Protein AF-A0A3S1PK77-F1 (afdb_monomer)

Nearest PDB structures (foldseek):
  8fai-assembly1_A  TM=8.477E-01  e=3.411E-03  Agrobacterium tumefaciens
  8cue-assembly1_1A  TM=9.105E-01  e=1.332E-02  Agrobacterium fabrum str. C58

Sequence (85 aa):
DMALAQGSGGGSGAFAPLQTAVQMIVDFITGPFGRLLAIIAVIGLGFLAFAGRLSWFTAGAVIVGIGLVFGAPTIVDEMIAAVGQ

Radius of gyration: 20.59 Å; Cα contacts (8 Å, |Δi|>4): 18; chains: 1; bounding box: 50×18×59 Å

Mean predicted aligned error: 11.18 Å

Structure (mmCIF, N/CA/C/O backbone):
data_AF-A0A3S1PK77-F1
#
_entry.id   AF-A0A3S1PK77-F1
#
loop_
_atom_site.group_PDB
_atom_site.id
_atom_site.type_symbol
_atom_site.label_atom_id
_atom_site.label_alt_id
_atom_site.label_comp_id
_atom_site.label_asym_id
_atom_site.label_entity_id
_atom_site.label_seq_id
_atom_site.pdbx_PDB_ins_code
_atom_site.Cartn_x
_atom_site.Cartn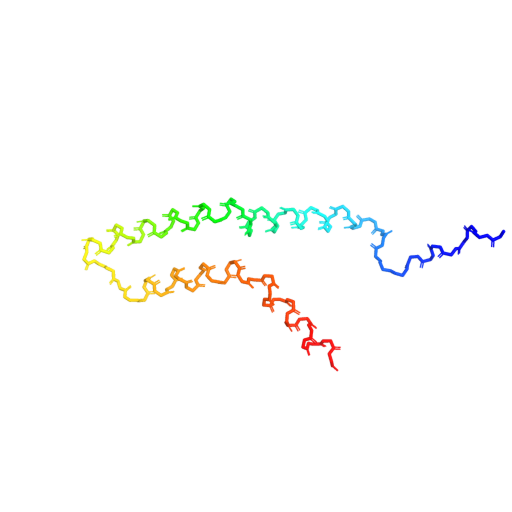_y
_atom_site.Cartn_z
_atom_site.occupancy
_atom_site.B_iso_or_equiv
_atom_site.auth_seq_id
_atom_site.auth_comp_id
_atom_site.auth_asym_id
_atom_site.auth_atom_id
_atom_site.pdbx_PDB_model_num
ATOM 1 N N . ASP A 1 1 ? -30.615 11.590 38.605 1.00 44.28 1 ASP A N 1
ATOM 2 C CA . ASP A 1 1 ? -30.854 10.291 37.960 1.00 44.28 1 ASP A CA 1
ATOM 3 C C . ASP A 1 1 ? -30.496 10.353 36.468 1.00 44.28 1 ASP A C 1
ATOM 5 O O . ASP A 1 1 ? -31.350 10.336 35.597 1.00 44.28 1 ASP A O 1
ATOM 9 N N . MET A 1 2 ? -29.201 10.534 36.180 1.00 53.38 2 MET A N 1
ATOM 10 C CA . MET A 1 2 ? -28.590 10.519 34.834 1.00 53.38 2 MET A CA 1
ATOM 11 C C . MET A 1 2 ? -27.227 9.805 34.914 1.00 53.38 2 MET A C 1
ATOM 13 O O . MET A 1 2 ? -26.235 10.243 34.347 1.00 53.38 2 MET A O 1
ATOM 17 N N . ALA A 1 3 ? -27.158 8.734 35.709 1.00 50.00 3 ALA A N 1
ATOM 18 C CA . ALA A 1 3 ? -25.913 8.024 36.006 1.00 50.00 3 ALA A CA 1
ATOM 19 C C . ALA A 1 3 ? -25.853 6.607 35.409 1.00 50.00 3 ALA A C 1
ATOM 21 O O . ALA A 1 3 ? -24.904 5.885 35.687 1.00 50.00 3 ALA A O 1
ATOM 22 N N . LEU A 1 4 ? -26.827 6.195 34.583 1.00 58.38 4 LEU A N 1
ATOM 23 C CA . LEU A 1 4 ? -26.891 4.812 34.088 1.00 58.38 4 LEU A CA 1
ATOM 24 C C . LEU A 1 4 ? -27.288 4.647 32.608 1.00 58.38 4 LEU A C 1
ATOM 26 O O . LEU A 1 4 ? -27.850 3.623 32.238 1.00 58.38 4 LEU A O 1
ATOM 30 N N . ALA A 1 5 ? -26.988 5.620 31.741 1.00 50.28 5 ALA A N 1
ATOM 31 C CA . ALA A 1 5 ? -27.311 5.530 30.307 1.00 50.28 5 ALA A CA 1
ATOM 32 C C . ALA A 1 5 ? -26.085 5.546 29.371 1.00 50.28 5 ALA A C 1
ATOM 34 O O . ALA A 1 5 ? -26.211 5.849 28.190 1.00 50.28 5 ALA A O 1
ATOM 35 N N . GLN A 1 6 ? -24.908 5.153 29.865 1.00 54.50 6 GLN A N 1
ATOM 36 C CA . GLN A 1 6 ? -23.808 4.669 29.016 1.00 54.50 6 GLN A CA 1
ATOM 37 C C . GLN A 1 6 ? -23.847 3.136 28.956 1.00 54.50 6 GLN A C 1
ATOM 39 O O . GLN A 1 6 ? -22.875 2.438 29.231 1.00 54.50 6 GLN A O 1
ATOM 44 N N . GLY A 1 7 ? -25.017 2.599 28.602 1.00 43.22 7 GLY A N 1
ATOM 45 C CA . GLY A 1 7 ? -25.149 1.225 28.139 1.00 43.22 7 GLY A CA 1
ATOM 46 C C . GLY A 1 7 ? -24.507 1.113 26.765 1.00 43.22 7 GLY A C 1
ATOM 47 O O . GLY A 1 7 ? -25.192 1.261 25.763 1.00 43.22 7 GLY A O 1
ATOM 48 N N . SER A 1 8 ? -23.180 0.969 26.766 1.00 48.44 8 SER A N 1
ATOM 49 C CA . SER A 1 8 ? -22.322 0.186 25.863 1.00 48.44 8 SER A CA 1
ATOM 50 C C . SER A 1 8 ? -22.996 -0.484 24.651 1.00 48.44 8 SER A C 1
ATOM 52 O O . SER A 1 8 ? -22.911 -1.697 24.466 1.00 48.44 8 SER A O 1
ATOM 54 N N . GLY A 1 9 ? -23.636 0.301 23.793 1.00 47.12 9 GLY A N 1
ATOM 55 C CA . GLY A 1 9 ? -23.998 -0.066 22.433 1.00 47.12 9 GLY A CA 1
ATOM 56 C C . GLY A 1 9 ? -22.826 0.248 21.514 1.00 47.12 9 GLY A C 1
ATOM 57 O O . GLY A 1 9 ? -22.796 1.320 20.921 1.00 47.12 9 GLY A O 1
ATOM 58 N N . GLY A 1 10 ? -21.850 -0.665 21.448 1.00 48.16 10 GLY A N 1
ATOM 59 C CA . GLY A 1 10 ? -20.749 -0.615 20.476 1.00 48.16 10 GLY A CA 1
ATOM 60 C C . GLY A 1 10 ? -19.344 -0.874 21.037 1.00 48.16 10 GLY A C 1
ATOM 61 O O . GLY A 1 10 ? -18.483 -0.011 20.939 1.00 48.16 10 GLY A O 1
ATOM 62 N N . GLY A 1 11 ? -19.086 -2.052 21.620 1.00 50.00 11 GLY A N 1
ATOM 63 C CA . GLY A 1 11 ? -17.727 -2.631 21.672 1.00 50.00 11 GLY A CA 1
ATOM 64 C C . GLY A 1 11 ? -16.688 -2.042 22.644 1.00 50.00 11 GLY A C 1
ATOM 65 O O . GLY A 1 11 ? -15.496 -2.283 22.471 1.00 50.00 11 GLY A O 1
ATOM 66 N N . SER A 1 12 ? -17.081 -1.316 23.689 1.00 56.56 12 SER A N 1
ATOM 67 C CA . SER A 1 12 ? -16.173 -0.749 24.702 1.00 56.56 12 SER A CA 1
ATOM 68 C C . SER A 1 12 ? -15.811 -1.734 25.833 1.00 56.56 12 SER A C 1
ATOM 70 O O . SER A 1 12 ? -16.053 -1.476 27.009 1.00 56.56 12 SER A O 1
ATOM 72 N N . GLY A 1 13 ? -15.203 -2.876 25.493 1.00 56.34 13 GLY A N 1
ATOM 73 C CA . GLY A 1 13 ? -14.718 -3.861 26.470 1.00 56.34 13 GLY A CA 1
ATOM 74 C C . GLY A 1 13 ? -13.487 -4.606 25.957 1.00 56.34 13 GLY A C 1
ATOM 75 O O . GLY A 1 13 ? -13.570 -5.281 24.941 1.00 56.34 13 GLY A O 1
ATOM 76 N N . ALA A 1 14 ? -12.344 -4.455 26.635 1.00 61.53 14 ALA A N 1
ATOM 77 C CA . ALA A 1 14 ? -11.053 -5.135 26.409 1.00 61.53 14 ALA A CA 1
ATOM 78 C 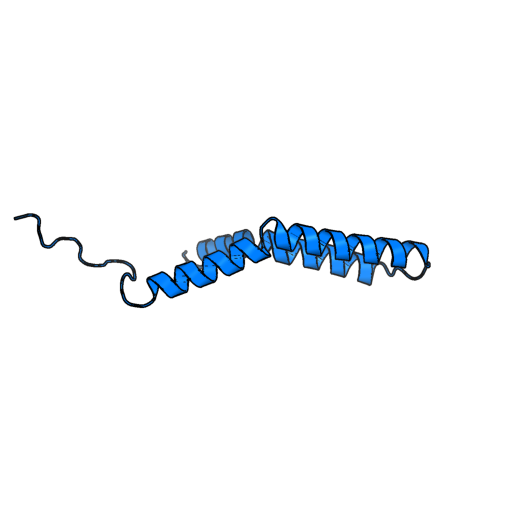C . ALA A 1 14 ? -10.354 -4.989 25.030 1.00 61.53 14 ALA A C 1
ATOM 80 O O . ALA A 1 14 ? -9.128 -5.025 24.984 1.00 61.53 14 ALA A O 1
ATOM 81 N N . PHE A 1 15 ? -11.074 -4.766 23.926 1.00 59.19 15 PHE A N 1
ATOM 82 C CA . PHE A 1 15 ? -10.521 -4.716 22.564 1.00 59.19 15 PHE A CA 1
ATOM 83 C C . PHE A 1 15 ? -10.309 -3.300 22.015 1.00 59.19 15 PHE A C 1
ATOM 85 O O . PHE A 1 15 ? -9.686 -3.154 20.967 1.00 59.19 15 PHE A O 1
ATOM 92 N N . ALA A 1 16 ? -10.750 -2.255 22.723 1.00 68.88 16 ALA A N 1
ATOM 93 C CA . ALA A 1 16 ? -10.535 -0.866 22.304 1.00 68.88 16 ALA A CA 1
ATOM 94 C C . ALA A 1 16 ? -9.042 -0.517 22.093 1.00 68.88 16 ALA A C 1
ATOM 96 O O . ALA A 1 16 ? -8.711 0.032 21.044 1.00 68.88 16 ALA A O 1
ATOM 97 N N . PRO A 1 17 ? -8.105 -0.910 22.984 1.00 75.88 17 PRO A N 1
ATOM 98 C CA . PRO A 1 17 ? -6.679 -0.678 22.748 1.00 75.88 17 PRO A CA 1
ATOM 99 C C . PRO A 1 17 ? -6.142 -1.473 21.554 1.00 75.88 17 PRO A C 1
ATOM 101 O O . PRO A 1 17 ? -5.248 -1.011 20.851 1.00 75.88 17 PRO A O 1
ATOM 104 N N . LEU A 1 18 ? -6.694 -2.666 21.316 1.00 79.88 18 LEU A N 1
ATOM 105 C CA . LEU A 1 18 ? -6.294 -3.534 20.211 1.00 79.88 18 LEU A CA 1
ATOM 106 C C . LEU A 1 18 ? -6.749 -2.941 18.870 1.00 79.88 18 LEU A C 1
ATOM 108 O O . LEU A 1 18 ? -5.964 -2.896 17.929 1.00 79.88 18 LEU A O 1
ATOM 112 N N . GLN A 1 19 ? -7.969 -2.403 18.803 1.00 80.25 19 GLN A N 1
ATOM 113 C CA . GLN A 1 19 ? -8.471 -1.687 17.631 1.00 80.25 19 GLN A CA 1
ATOM 114 C C . GLN A 1 19 ? -7.621 -0.447 17.320 1.00 80.25 19 GLN A C 1
ATOM 116 O O . GLN A 1 19 ? -7.208 -0.267 16.176 1.00 80.25 19 GLN A O 1
ATOM 121 N N . THR A 1 20 ? -7.282 0.357 18.333 1.00 80.94 20 THR A N 1
ATOM 122 C CA . THR A 1 20 ? -6.385 1.511 18.168 1.00 80.94 20 THR A CA 1
ATOM 123 C C . THR A 1 20 ? -4.986 1.090 17.715 1.00 80.94 20 THR A C 1
ATOM 125 O O . THR A 1 20 ? -4.419 1.716 16.826 1.00 80.94 20 THR A O 1
ATOM 128 N N . ALA A 1 21 ? -4.427 0.010 18.269 1.00 84.62 21 ALA A N 1
ATOM 129 C CA . ALA A 1 21 ? -3.120 -0.494 17.850 1.00 84.62 21 ALA A CA 1
ATOM 130 C C . ALA A 1 21 ? -3.112 -0.927 16.374 1.00 84.62 21 ALA A C 1
ATOM 132 O O . ALA A 1 21 ? -2.172 -0.613 15.647 1.00 84.62 21 ALA A O 1
ATOM 133 N N . VAL A 1 22 ? -4.168 -1.602 15.908 1.00 83.69 22 VAL A N 1
ATOM 134 C CA . VAL A 1 22 ? -4.291 -2.009 14.501 1.00 83.69 22 VAL A CA 1
ATOM 135 C C . VAL A 1 22 ? -4.477 -0.798 13.583 1.00 83.69 22 VAL A C 1
ATOM 137 O O . VAL A 1 22 ? -3.829 -0.741 12.541 1.00 83.69 22 VAL A O 1
ATOM 140 N N . GLN A 1 23 ? -5.271 0.203 13.977 1.00 83.94 23 GLN A N 1
ATOM 141 C CA . GLN A 1 23 ? -5.402 1.457 13.220 1.00 83.94 23 GLN A CA 1
ATOM 142 C C . GLN A 1 23 ? -4.062 2.181 13.086 1.00 83.94 23 GLN A C 1
ATOM 144 O O . GLN A 1 23 ? -3.676 2.538 11.981 1.00 83.94 23 GLN A O 1
ATOM 149 N N . MET A 1 24 ? -3.289 2.283 14.169 1.00 82.62 24 MET A N 1
ATOM 150 C CA . MET A 1 24 ? -1.951 2.884 14.133 1.00 82.62 24 MET A CA 1
ATOM 151 C C . MET A 1 2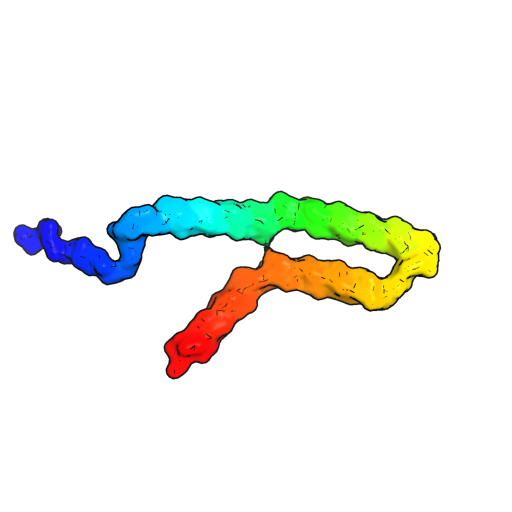4 ? -1.002 2.158 13.166 1.00 82.62 24 MET A C 1
ATOM 153 O O . MET A 1 24 ? -0.184 2.796 12.507 1.00 82.62 24 MET A O 1
ATOM 157 N N . ILE A 1 25 ? -1.104 0.829 13.053 1.00 84.19 25 ILE A N 1
ATOM 158 C CA . ILE A 1 25 ? -0.318 0.043 12.090 1.00 84.19 25 ILE A CA 1
ATOM 159 C C . ILE A 1 25 ? -0.769 0.335 10.654 1.00 84.19 25 ILE A C 1
ATOM 161 O O . ILE A 1 25 ? 0.071 0.539 9.777 1.00 84.19 25 ILE A O 1
ATOM 165 N N . VAL A 1 26 ? -2.081 0.376 10.408 1.00 84.38 26 VAL A N 1
ATOM 166 C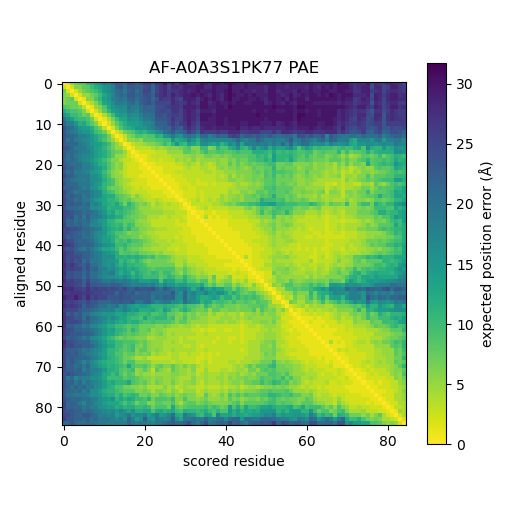 CA . VAL A 1 26 ? -2.643 0.691 9.086 1.00 84.38 26 VAL A CA 1
ATOM 167 C C . VAL A 1 26 ? -2.275 2.111 8.662 1.00 84.38 26 VAL A C 1
ATOM 169 O O . VAL A 1 26 ? -1.846 2.306 7.526 1.00 84.38 26 VAL A O 1
ATOM 172 N N . ASP A 1 27 ? -2.351 3.078 9.572 1.00 85.00 27 ASP A N 1
ATOM 173 C CA . ASP A 1 27 ? -1.976 4.471 9.330 1.00 85.00 27 ASP A CA 1
ATOM 174 C C . ASP A 1 27 ? -0.475 4.616 9.084 1.00 85.00 27 ASP A C 1
ATOM 176 O O . ASP A 1 27 ? -0.048 5.410 8.249 1.00 85.00 27 ASP A O 1
ATOM 180 N N . PHE A 1 28 ? 0.354 3.817 9.755 1.00 84.75 28 PHE A N 1
ATOM 181 C CA . PHE A 1 28 ? 1.789 3.795 9.497 1.00 84.75 28 PHE A CA 1
ATOM 182 C C . PHE A 1 28 ? 2.117 3.243 8.099 1.00 84.75 28 PHE A C 1
ATOM 184 O O . PHE A 1 28 ? 2.940 3.818 7.380 1.00 84.75 28 PHE A O 1
ATOM 191 N N . ILE A 1 29 ? 1.455 2.154 7.690 1.00 82.88 29 ILE A N 1
ATOM 192 C CA . ILE A 1 29 ? 1.663 1.512 6.383 1.00 82.88 29 ILE A CA 1
ATOM 193 C C . ILE A 1 29 ? 1.068 2.347 5.244 1.00 82.88 29 ILE A C 1
ATOM 195 O O . ILE A 1 29 ? 1.707 2.514 4.214 1.00 82.88 29 ILE A O 1
ATOM 199 N N . THR A 1 30 ? -0.130 2.894 5.408 1.00 85.12 30 THR A N 1
ATOM 200 C CA . THR A 1 30 ? -0.819 3.676 4.363 1.00 85.12 30 THR A CA 1
ATOM 201 C C . THR A 1 30 ? -0.370 5.141 4.362 1.00 85.12 30 THR A C 1
ATOM 203 O O . THR A 1 30 ? -0.554 5.868 3.388 1.00 85.12 30 THR A O 1
ATOM 206 N N . GLY A 1 31 ? 0.252 5.585 5.452 1.00 84.69 31 GLY A N 1
ATOM 207 C CA . GLY A 1 31 ? 0.723 6.946 5.641 1.00 84.69 31 GLY A CA 1
ATOM 208 C C . GLY A 1 31 ? 2.066 7.260 4.964 1.00 84.69 31 GLY A C 1
ATOM 209 O O . GLY A 1 31 ? 2.496 6.601 4.010 1.00 84.69 31 GLY A O 1
ATOM 210 N N . PRO A 1 32 ? 2.772 8.299 5.453 1.00 86.31 32 PRO A N 1
ATOM 211 C CA . PRO A 1 32 ? 3.998 8.805 4.833 1.00 86.31 32 PRO A CA 1
ATOM 212 C C . PRO A 1 32 ? 5.104 7.752 4.711 1.00 86.31 32 PRO A C 1
ATOM 214 O O . PRO A 1 32 ? 5.847 7.758 3.732 1.00 86.31 32 PRO A O 1
ATOM 217 N N . PHE A 1 33 ? 5.200 6.832 5.674 1.00 86.56 33 PHE A N 1
ATOM 218 C CA . PHE A 1 33 ? 6.223 5.788 5.688 1.00 86.56 33 PHE A CA 1
ATOM 219 C C . PHE A 1 33 ? 6.057 4.784 4.548 1.00 86.56 33 PHE A C 1
ATOM 221 O O . PHE A 1 33 ? 7.010 4.559 3.799 1.00 86.56 33 PHE A O 1
ATOM 228 N N . GLY A 1 34 ? 4.863 4.217 4.351 1.00 85.69 34 GLY A N 1
ATOM 229 C CA . GLY A 1 34 ? 4.648 3.318 3.217 1.00 85.69 34 GLY A CA 1
ATOM 230 C C . GLY A 1 34 ? 4.802 4.025 1.878 1.00 85.69 34 GLY A C 1
ATOM 231 O O . GLY A 1 34 ? 5.347 3.439 0.941 1.00 85.69 34 GLY A O 1
ATOM 232 N N . ARG A 1 35 ? 4.428 5.310 1.786 1.00 89.38 35 ARG A N 1
ATOM 233 C CA . ARG A 1 35 ? 4.667 6.115 0.577 1.00 89.38 35 ARG A CA 1
ATOM 234 C C . ARG A 1 35 ? 6.153 6.198 0.234 1.00 89.38 35 ARG A C 1
ATOM 236 O O . ARG A 1 35 ? 6.509 6.060 -0.934 1.00 89.38 35 ARG A O 1
ATOM 243 N N . LEU A 1 36 ? 7.025 6.376 1.226 1.00 91.69 36 LEU A N 1
ATOM 244 C CA . LEU A 1 36 ? 8.474 6.373 1.009 1.00 91.69 36 LEU A CA 1
ATOM 245 C C . LEU A 1 36 ? 8.969 5.015 0.495 1.00 91.69 36 LEU A C 1
ATOM 247 O O . LEU A 1 36 ? 9.751 4.975 -0.455 1.00 91.69 36 LEU A O 1
ATOM 251 N N . LEU A 1 37 ? 8.476 3.907 1.052 1.00 88.44 37 LEU A N 1
ATOM 252 C CA . LEU A 1 37 ? 8.830 2.568 0.568 1.00 88.44 37 LEU A CA 1
ATOM 253 C C . LEU A 1 37 ? 8.350 2.319 -0.868 1.00 88.44 37 LEU A C 1
ATOM 255 O O . LEU A 1 37 ? 9.097 1.774 -1.680 1.00 88.44 37 LEU A O 1
ATOM 259 N N . ALA A 1 38 ? 7.143 2.770 -1.210 1.00 90.00 38 ALA A N 1
ATOM 260 C CA . ALA A 1 38 ? 6.617 2.679 -2.568 1.00 90.00 38 ALA A CA 1
ATOM 261 C C . ALA A 1 38 ? 7.478 3.466 -3.567 1.00 90.00 38 ALA A C 1
ATOM 263 O O . ALA A 1 38 ? 7.791 2.963 -4.644 1.00 90.00 38 ALA A O 1
ATOM 264 N N . ILE A 1 39 ? 7.928 4.669 -3.195 1.00 91.44 39 ILE A N 1
ATOM 265 C CA . ILE A 1 39 ? 8.830 5.477 -4.025 1.00 91.44 39 ILE A CA 1
ATOM 266 C C . ILE A 1 39 ? 10.147 4.730 -4.280 1.00 91.44 39 ILE A C 1
ATOM 268 O O . ILE A 1 39 ? 10.597 4.669 -5.422 1.00 91.44 39 ILE A O 1
ATOM 272 N N . ILE A 1 40 ? 10.738 4.102 -3.258 1.00 91.06 40 ILE A N 1
ATOM 273 C CA . ILE A 1 40 ? 11.972 3.312 -3.410 1.00 91.06 40 ILE A CA 1
ATOM 274 C C . ILE A 1 40 ? 11.760 2.132 -4.372 1.00 91.06 40 ILE A C 1
ATOM 276 O O . ILE A 1 40 ? 12.597 1.891 -5.244 1.00 91.06 40 ILE A O 1
ATOM 280 N N . ALA A 1 41 ? 10.629 1.429 -4.268 1.00 87.31 41 ALA A N 1
ATOM 281 C CA . ALA A 1 41 ? 10.292 0.333 -5.176 1.00 87.31 41 ALA A CA 1
ATOM 282 C C . ALA A 1 41 ? 10.157 0.806 -6.638 1.00 87.31 41 ALA A C 1
ATOM 284 O O . ALA A 1 41 ? 10.677 0.158 -7.549 1.00 87.31 41 ALA A O 1
ATOM 285 N N . VAL A 1 42 ? 9.523 1.964 -6.867 1.00 91.00 42 VAL A N 1
ATOM 286 C CA . VAL A 1 42 ? 9.393 2.572 -8.205 1.00 91.00 42 VAL A CA 1
ATOM 287 C C . VAL A 1 42 ? 10.753 2.997 -8.760 1.00 91.00 42 VAL A C 1
ATOM 289 O O . VAL A 1 42 ? 11.029 2.772 -9.937 1.00 91.00 42 VAL A O 1
ATOM 292 N N . ILE A 1 43 ? 11.633 3.549 -7.923 1.00 90.69 43 ILE A N 1
ATOM 293 C CA . ILE A 1 43 ? 13.003 3.904 -8.319 1.00 90.69 43 ILE A CA 1
ATOM 294 C C . ILE A 1 43 ? 13.772 2.651 -8.767 1.00 90.69 43 ILE A C 1
ATOM 296 O O . ILE A 1 43 ? 14.389 2.657 -9.833 1.00 90.69 43 ILE A O 1
ATOM 300 N N . GLY A 1 44 ? 13.687 1.556 -8.004 1.00 87.44 44 GLY A N 1
ATOM 301 C CA . GLY A 1 44 ? 14.284 0.269 -8.377 1.00 87.44 44 GLY A CA 1
ATOM 302 C C . GLY A 1 44 ? 13.760 -0.264 -9.715 1.00 87.44 44 GLY A C 1
ATOM 303 O O . GLY A 1 44 ? 14.537 -0.732 -10.549 1.00 87.44 44 GLY A O 1
ATOM 304 N N . LEU A 1 45 ? 12.454 -0.126 -9.963 1.00 87.25 45 LEU A N 1
ATOM 305 C CA . LEU A 1 45 ? 11.849 -0.477 -11.247 1.00 87.25 45 LEU A CA 1
ATOM 306 C C . LEU A 1 45 ? 12.359 0.409 -12.396 1.00 87.25 45 LEU A C 1
ATOM 308 O O . LEU A 1 45 ? 12.599 -0.100 -13.489 1.00 87.25 45 LEU A O 1
ATOM 312 N N . GLY A 1 46 ? 12.595 1.700 -12.151 1.00 84.75 46 GLY A N 1
ATOM 313 C CA . GLY A 1 46 ? 13.215 2.614 -13.116 1.00 84.75 46 GLY A CA 1
ATOM 314 C C . GLY A 1 46 ? 14.618 2.166 -13.537 1.00 84.75 46 GLY A C 1
ATOM 315 O O . GLY A 1 46 ? 14.935 2.155 -14.725 1.00 84.75 46 GLY A O 1
ATOM 316 N N . PHE A 1 47 ? 15.437 1.689 -12.597 1.00 85.38 47 PHE A N 1
ATOM 317 C CA . PHE A 1 47 ? 16.735 1.093 -12.936 1.00 85.38 47 PHE A CA 1
ATOM 318 C C . PHE A 1 47 ? 16.592 -0.193 -13.763 1.00 85.38 47 PHE A C 1
ATOM 320 O O . PHE A 1 47 ? 17.339 -0.399 -14.721 1.00 85.38 47 PHE A O 1
ATOM 327 N N . LEU A 1 48 ? 15.601 -1.034 -13.453 1.00 81.56 48 LEU A N 1
ATOM 328 C CA . LEU A 1 48 ? 15.292 -2.234 -14.240 1.00 81.56 48 LEU A CA 1
ATOM 329 C C . LEU A 1 48 ? 14.800 -1.903 -15.662 1.00 81.56 48 LEU A C 1
ATOM 331 O O . LEU A 1 48 ? 15.055 -2.666 -16.596 1.00 81.56 48 LEU A O 1
ATOM 335 N N . ALA A 1 49 ? 14.124 -0.761 -15.825 1.00 81.38 49 ALA A N 1
ATOM 336 C CA . ALA A 1 49 ? 13.725 -0.194 -17.112 1.00 81.38 49 ALA A CA 1
ATOM 337 C C . ALA A 1 49 ? 14.925 0.183 -17.971 1.00 81.38 49 ALA A C 1
ATOM 339 O O . ALA A 1 49 ? 14.995 -0.220 -19.132 1.00 81.38 49 ALA A O 1
ATOM 340 N N . PHE A 1 50 ? 15.905 0.873 -17.389 1.00 73.19 50 PHE A N 1
ATOM 341 C CA . PHE A 1 50 ? 17.129 1.237 -18.100 1.00 73.19 50 PHE A CA 1
ATOM 342 C C . PHE A 1 50 ? 18.007 0.032 -18.453 1.00 73.19 50 PHE A C 1
ATOM 344 O O . PHE A 1 50 ? 18.676 0.056 -19.481 1.00 73.19 50 PHE A O 1
ATOM 351 N N . ALA A 1 51 ? 17.950 -1.057 -17.680 1.00 77.56 51 ALA A N 1
ATOM 352 C CA . ALA A 1 51 ? 18.622 -2.317 -18.009 1.00 77.56 51 ALA A CA 1
ATOM 353 C C . ALA A 1 51 ? 18.006 -3.065 -19.219 1.00 77.56 51 ALA A C 1
ATOM 355 O O . ALA A 1 51 ? 18.431 -4.175 -19.532 1.00 77.56 51 ALA A O 1
ATOM 356 N N . GLY A 1 52 ? 16.986 -2.502 -19.883 1.00 70.19 52 GLY A N 1
ATOM 357 C CA . GLY A 1 52 ? 16.355 -3.072 -21.081 1.00 70.19 52 GLY A CA 1
ATOM 358 C C . GLY A 1 52 ? 15.514 -4.327 -20.822 1.00 70.19 52 GLY A C 1
ATOM 359 O O . GLY A 1 52 ? 15.028 -4.950 -21.762 1.00 70.19 52 GLY A O 1
ATOM 360 N N . ARG A 1 53 ? 15.325 -4.706 -19.550 1.00 73.31 53 ARG A N 1
ATOM 361 C CA . ARG A 1 53 ? 14.650 -5.943 -19.119 1.00 73.31 53 ARG A CA 1
ATOM 362 C C . ARG A 1 53 ? 13.270 -5.691 -18.502 1.00 73.31 53 ARG A C 1
ATOM 364 O O . ARG A 1 53 ? 12.700 -6.581 -17.867 1.00 73.31 53 ARG A O 1
ATOM 371 N N . LEU A 1 54 ? 12.716 -4.490 -18.654 1.00 69.50 54 LEU A N 1
ATOM 372 C CA . LEU A 1 54 ? 11.402 -4.180 -18.105 1.00 69.50 54 LEU A CA 1
ATOM 373 C C . LEU A 1 54 ? 10.303 -4.806 -18.956 1.00 69.50 54 LEU A C 1
ATOM 375 O O . LEU A 1 54 ? 9.950 -4.328 -20.030 1.00 69.50 54 LEU A O 1
ATOM 379 N N . SER A 1 55 ? 9.737 -5.880 -18.418 1.00 77.94 55 SER A N 1
ATOM 380 C CA . SER A 1 55 ? 8.474 -6.411 -18.897 1.00 77.94 55 SER A CA 1
ATOM 381 C C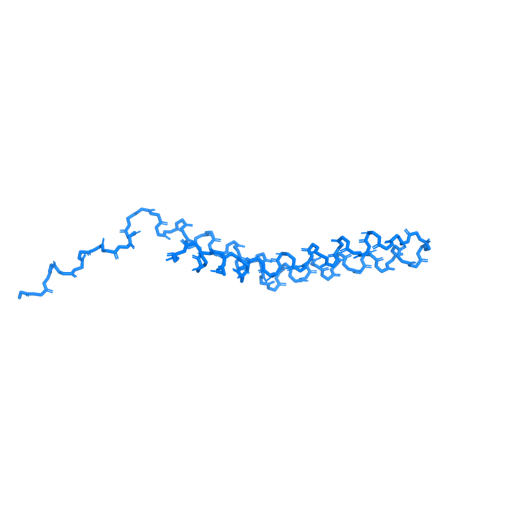 . SER A 1 55 ? 7.340 -5.473 -18.489 1.00 77.94 55 SER A C 1
ATOM 383 O O . SER A 1 55 ? 7.257 -5.046 -17.333 1.00 77.94 55 SER A O 1
ATOM 385 N N . TRP A 1 56 ? 6.420 -5.227 -19.423 1.00 79.25 56 TRP A N 1
ATOM 386 C CA . TRP A 1 56 ? 5.131 -4.582 -19.157 1.00 79.25 56 TRP A CA 1
ATOM 387 C C . TRP A 1 56 ? 4.405 -5.224 -17.967 1.00 79.25 56 TRP A C 1
ATOM 389 O O . TRP A 1 56 ? 3.768 -4.540 -17.172 1.00 79.25 56 TRP A O 1
ATOM 399 N N . PHE A 1 57 ? 4.574 -6.536 -17.791 1.00 82.44 57 PHE A N 1
ATOM 400 C CA . PHE A 1 57 ? 4.000 -7.278 -16.675 1.00 82.44 57 PHE A CA 1
ATOM 401 C C . PHE A 1 57 ? 4.588 -6.848 -15.324 1.00 82.44 57 PHE A C 1
ATOM 403 O O . PHE A 1 57 ? 3.858 -6.679 -14.355 1.00 82.44 57 PHE A O 1
ATOM 410 N N . THR A 1 58 ? 5.901 -6.616 -15.255 1.00 84.50 58 THR A N 1
ATOM 411 C CA . THR A 1 58 ? 6.572 -6.171 -14.026 1.00 84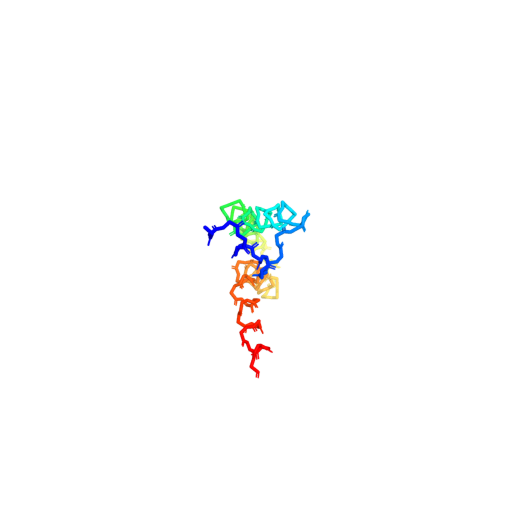.50 58 THR A CA 1
ATOM 412 C C . THR A 1 58 ? 6.224 -4.719 -13.698 1.00 84.50 58 THR A C 1
ATOM 414 O O . THR A 1 58 ? 5.972 -4.402 -12.539 1.00 84.50 58 THR A O 1
ATOM 417 N N . ALA A 1 59 ? 6.145 -3.851 -14.712 1.00 84.62 59 ALA A N 1
ATOM 418 C CA . ALA A 1 59 ? 5.708 -2.466 -14.537 1.00 84.62 59 ALA A CA 1
ATOM 419 C C . ALA A 1 59 ? 4.251 -2.385 -14.051 1.00 84.62 59 ALA A C 1
ATOM 421 O O . ALA A 1 59 ? 3.963 -1.707 -13.065 1.00 84.62 59 ALA A O 1
ATOM 422 N N . GLY A 1 60 ? 3.348 -3.136 -14.691 1.00 87.69 60 GLY A N 1
ATOM 423 C CA . GLY A 1 60 ? 1.944 -3.220 -14.295 1.00 87.69 60 GLY A CA 1
ATOM 424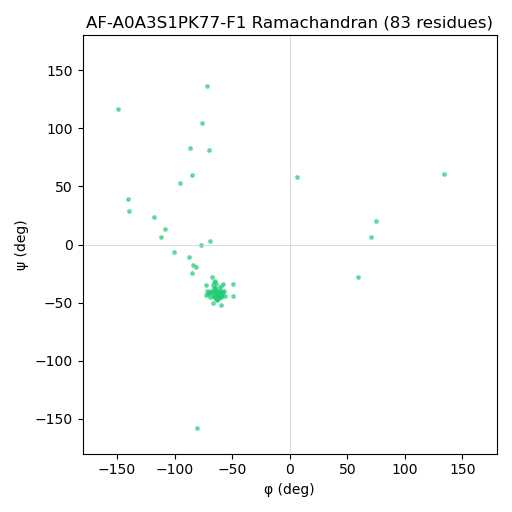 C C . GLY A 1 60 ? 1.765 -3.783 -12.886 1.00 87.69 60 GLY A C 1
ATOM 425 O O . GLY A 1 60 ? 1.021 -3.209 -12.098 1.00 87.69 60 GLY A O 1
ATOM 426 N N . ALA A 1 61 ? 2.497 -4.842 -12.527 1.00 88.50 61 ALA A N 1
ATOM 427 C CA . ALA A 1 61 ? 2.421 -5.445 -11.196 1.00 88.50 61 ALA A CA 1
ATOM 428 C C . ALA A 1 61 ? 2.798 -4.464 -10.074 1.00 88.50 61 ALA A C 1
ATOM 430 O O . ALA A 1 61 ? 2.133 -4.439 -9.041 1.00 88.50 61 ALA A O 1
ATOM 431 N N . VAL A 1 62 ? 3.822 -3.625 -10.275 1.00 89.94 62 VAL A N 1
ATOM 432 C CA . VAL A 1 62 ? 4.227 -2.627 -9.269 1.00 89.94 62 VAL A CA 1
ATOM 433 C C . VAL A 1 62 ? 3.203 -1.500 -9.151 1.00 89.94 62 VAL A C 1
ATOM 435 O O . VAL A 1 62 ? 2.851 -1.121 -8.037 1.00 89.94 62 VAL A O 1
ATOM 438 N N . ILE A 1 63 ? 2.674 -0.998 -10.271 1.00 89.81 63 ILE A N 1
ATOM 439 C CA . ILE A 1 63 ? 1.644 0.054 -10.260 1.00 89.81 63 ILE A CA 1
ATOM 440 C C . ILE 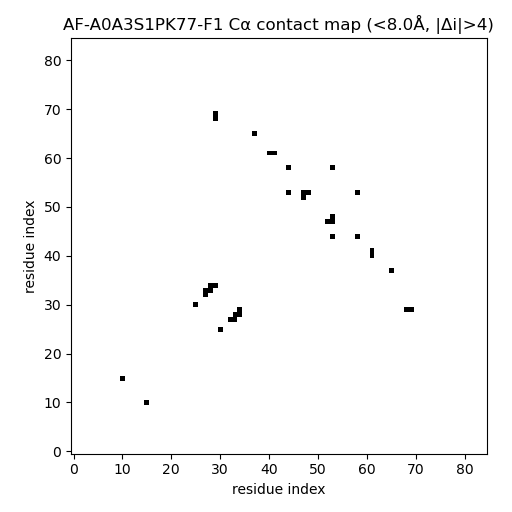A 1 63 ? 0.368 -0.447 -9.575 1.00 89.81 63 ILE A C 1
ATOM 442 O O . ILE A 1 63 ? -0.169 0.232 -8.701 1.00 89.81 63 ILE A O 1
ATOM 446 N N . VAL A 1 64 ? -0.087 -1.652 -9.929 1.00 92.19 64 VAL A N 1
ATOM 447 C CA . VAL A 1 64 ? -1.262 -2.282 -9.316 1.00 92.19 64 VAL A CA 1
ATOM 448 C C . VAL A 1 64 ? -1.017 -2.544 -7.831 1.00 92.19 64 VAL A C 1
ATOM 450 O O . VAL A 1 64 ? -1.869 -2.214 -7.016 1.00 92.19 64 VAL A O 1
ATOM 453 N N . GLY A 1 65 ? 0.155 -3.061 -7.453 1.00 88.56 65 GLY A N 1
ATOM 454 C CA . GLY A 1 65 ? 0.501 -3.302 -6.051 1.00 88.56 65 GLY A CA 1
ATOM 455 C C . GLY A 1 65 ? 0.463 -2.031 -5.201 1.00 88.56 65 GLY A C 1
ATOM 456 O O . GLY A 1 65 ? -0.130 -2.029 -4.127 1.00 88.56 65 GLY A O 1
ATOM 457 N N . ILE A 1 66 ? 1.022 -0.928 -5.704 1.00 91.00 66 ILE A N 1
ATOM 458 C CA . ILE A 1 66 ? 0.968 0.379 -5.033 1.00 91.00 66 ILE A CA 1
ATOM 459 C C . ILE A 1 66 ? -0.484 0.861 -4.924 1.00 91.00 66 ILE A C 1
ATOM 461 O O . ILE A 1 66 ? -0.917 1.248 -3.841 1.00 91.00 66 ILE A O 1
ATOM 465 N N . GLY A 1 67 ? -1.255 0.787 -6.012 1.00 90.75 67 GLY A N 1
ATOM 466 C CA . GLY A 1 67 ? -2.669 1.167 -6.015 1.00 90.75 67 GLY A CA 1
ATOM 467 C C . GLY A 1 67 ? -3.500 0.388 -4.994 1.00 90.75 67 GLY A C 1
ATOM 468 O O . GLY A 1 67 ? -4.320 0.980 -4.299 1.00 90.75 67 GLY A O 1
ATOM 469 N N . LEU A 1 68 ? -3.242 -0.913 -4.840 1.00 89.25 68 LEU A N 1
ATOM 470 C CA . LEU A 1 68 ? -3.920 -1.753 -3.853 1.00 89.25 68 LEU A CA 1
ATOM 471 C C . LEU A 1 68 ? -3.512 -1.414 -2.415 1.00 89.25 68 LEU A C 1
ATOM 473 O O . LEU A 1 68 ? -4.379 -1.367 -1.553 1.00 89.25 68 LEU A O 1
ATOM 477 N N . VAL A 1 69 ? -2.232 -1.139 -2.142 1.00 88.94 69 VAL A N 1
ATOM 478 C CA . VAL A 1 69 ? -1.766 -0.798 -0.783 1.00 88.94 69 VAL A CA 1
ATOM 479 C C . VAL A 1 69 ? -2.353 0.532 -0.306 1.00 88.94 69 VAL A C 1
ATOM 481 O O . VAL A 1 69 ? -2.835 0.609 0.819 1.00 88.94 69 VAL A O 1
ATOM 484 N N . PHE A 1 70 ? -2.356 1.569 -1.151 1.00 88.25 70 PHE A N 1
ATOM 485 C CA . PHE A 1 70 ? -2.871 2.889 -0.758 1.00 88.25 70 PHE A CA 1
ATOM 486 C C . PHE A 1 70 ? -4.386 3.042 -0.931 1.00 88.25 70 PHE A C 1
ATOM 488 O O . PHE A 1 70 ? -4.992 3.864 -0.252 1.00 88.25 70 PHE A O 1
ATOM 495 N N . GLY A 1 71 ? -5.005 2.261 -1.820 1.00 85.69 71 GLY A N 1
ATOM 496 C CA . GLY A 1 71 ? -6.456 2.239 -2.024 1.00 85.69 71 GLY A CA 1
ATOM 497 C C . GLY A 1 71 ? -7.206 1.277 -1.100 1.00 85.69 71 GLY A C 1
ATOM 498 O O . GLY A 1 71 ? -8.434 1.336 -1.040 1.00 85.69 71 GLY A O 1
ATOM 499 N N . ALA A 1 72 ? -6.500 0.406 -0.369 1.00 87.56 72 ALA A N 1
ATOM 500 C CA . ALA A 1 72 ? -7.101 -0.606 0.500 1.00 87.56 72 ALA A CA 1
ATOM 501 C C . ALA A 1 72 ? -8.181 -0.066 1.457 1.00 87.56 72 ALA A C 1
ATOM 503 O O . ALA A 1 72 ? -9.231 -0.703 1.516 1.00 87.56 72 ALA A O 1
ATOM 504 N N . PRO A 1 73 ? -8.008 1.086 2.144 1.00 85.00 73 PRO A N 1
ATOM 505 C CA . PRO A 1 73 ? -9.040 1.598 3.047 1.00 85.00 73 PRO A CA 1
ATOM 506 C C . PRO A 1 73 ? -10.355 1.864 2.309 1.00 85.00 73 PRO A C 1
ATOM 508 O O . PRO A 1 73 ? -11.376 1.275 2.636 1.00 85.00 73 PRO A O 1
ATOM 511 N N . THR A 1 74 ? -10.296 2.629 1.214 1.00 86.75 74 THR A N 1
ATOM 512 C CA . THR A 1 74 ? -11.478 2.958 0.405 1.00 86.75 74 THR A CA 1
ATOM 513 C C . THR A 1 74 ? -12.147 1.728 -0.208 1.00 86.75 74 THR A C 1
ATOM 515 O O . THR A 1 74 ? -13.367 1.656 -0.256 1.00 86.75 74 THR A O 1
ATOM 518 N N . ILE A 1 75 ? -11.369 0.733 -0.649 1.00 87.69 75 ILE A N 1
ATOM 519 C CA . ILE A 1 75 ? -11.922 -0.505 -1.221 1.00 87.69 75 ILE A CA 1
ATOM 520 C C . ILE A 1 75 ? -12.691 -1.287 -0.152 1.00 87.69 75 ILE A C 1
ATOM 522 O O . ILE A 1 75 ? -13.785 -1.782 -0.415 1.00 87.69 75 ILE A O 1
ATOM 526 N N . VAL A 1 76 ? -12.124 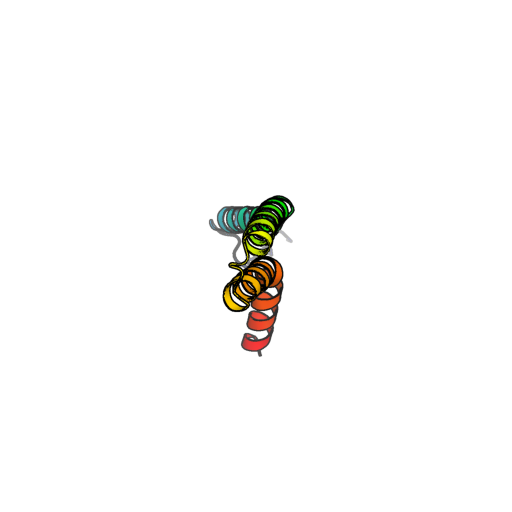-1.402 1.050 1.00 86.88 76 VAL A N 1
ATOM 527 C CA . VAL A 1 76 ? -12.758 -2.116 2.162 1.00 86.88 76 VAL A CA 1
ATOM 528 C C . VAL A 1 76 ? -14.002 -1.369 2.647 1.00 86.88 76 VAL A C 1
ATOM 530 O O . VAL A 1 76 ? -15.025 -2.010 2.879 1.00 86.88 76 VAL A O 1
ATOM 533 N N . ASP A 1 77 ? -13.954 -0.039 2.724 1.00 87.06 77 ASP A N 1
ATOM 534 C CA . ASP A 1 77 ? -15.089 0.791 3.139 1.00 87.06 77 ASP A CA 1
ATOM 535 C C . ASP A 1 77 ? -16.293 0.635 2.192 1.00 87.06 77 ASP A C 1
ATOM 537 O O . ASP A 1 77 ? -17.416 0.404 2.644 1.00 87.06 77 ASP A O 1
ATOM 541 N N . GLU A 1 78 ? -16.061 0.664 0.877 1.00 88.88 78 GLU A N 1
ATOM 542 C CA . GLU A 1 78 ? -17.104 0.453 -0.138 1.00 88.88 78 GLU A CA 1
ATOM 543 C C . GLU A 1 78 ? -17.675 -0.976 -0.099 1.00 88.88 78 GLU A C 1
ATOM 545 O O . GLU A 1 78 ? -18.879 -1.180 -0.256 1.00 88.88 78 GLU A O 1
ATOM 550 N N . MET A 1 79 ? -16.842 -1.991 0.164 1.00 86.88 79 MET A N 1
ATOM 551 C CA . MET A 1 79 ? -17.322 -3.368 0.334 1.00 86.88 79 MET A CA 1
ATOM 552 C C . MET A 1 79 ? -18.212 -3.520 1.571 1.00 86.88 79 MET A C 1
ATOM 554 O O . MET A 1 79 ? -19.229 -4.210 1.508 1.00 86.88 79 MET A O 1
ATOM 558 N N . ILE A 1 80 ? -17.860 -2.872 2.684 1.00 85.50 80 ILE A N 1
ATOM 559 C CA . ILE A 1 80 ? -18.694 -2.857 3.892 1.00 85.50 80 ILE A CA 1
ATOM 560 C C . ILE A 1 80 ? -20.025 -2.157 3.598 1.00 85.50 80 ILE A C 1
ATOM 562 O O . ILE A 1 80 ? -21.077 -2.674 3.973 1.00 85.50 80 ILE A O 1
ATOM 566 N N . ALA A 1 81 ? -19.997 -1.026 2.888 1.00 83.00 81 ALA A N 1
ATOM 567 C CA . ALA A 1 81 ? -21.202 -0.302 2.492 1.00 83.00 81 ALA A CA 1
ATOM 568 C C . ALA A 1 81 ? -22.121 -1.139 1.583 1.00 83.00 81 ALA A C 1
ATOM 570 O O . ALA A 1 81 ? -23.336 -1.129 1.768 1.00 83.00 81 ALA A O 1
ATOM 571 N N . ALA A 1 82 ? -21.552 -1.902 0.646 1.00 80.00 82 ALA A N 1
ATOM 572 C CA . ALA A 1 82 ? -22.304 -2.757 -0.271 1.00 80.00 82 ALA A CA 1
ATOM 573 C C . ALA A 1 82 ? -22.900 -4.009 0.397 1.00 80.00 82 ALA A C 1
ATOM 575 O O . ALA A 1 82 ? -23.983 -4.442 0.017 1.00 80.00 82 ALA A O 1
ATOM 576 N N . VAL A 1 83 ? -22.211 -4.600 1.380 1.00 76.69 83 VAL A N 1
ATOM 577 C CA . VAL A 1 83 ? -22.695 -5.777 2.136 1.00 76.69 83 VAL A CA 1
ATOM 578 C C . VAL A 1 83 ? -23.670 -5.380 3.256 1.00 76.69 83 VAL A C 1
ATOM 580 O O . VAL A 1 83 ? -24.431 -6.214 3.737 1.00 76.69 83 VAL A O 1
ATOM 583 N N . GLY A 1 84 ? -23.660 -4.114 3.679 1.00 61.62 84 GLY A N 1
ATOM 584 C CA . GLY A 1 84 ? -24.593 -3.565 4.666 1.00 61.62 84 GLY A CA 1
ATOM 585 C C . GLY A 1 84 ? -26.001 -3.255 4.137 1.00 61.62 84 GLY A C 1
ATOM 586 O O . GLY A 1 84 ? -26.824 -2.783 4.923 1.00 61.62 84 GLY A O 1
ATOM 587 N N . GLN A 1 85 ? -26.270 -3.487 2.844 1.00 49.53 85 GLN A N 1
ATOM 588 C CA . GLN A 1 85 ? -27.599 -3.404 2.217 1.00 49.53 85 GLN A CA 1
ATOM 589 C C . GLN A 1 85 ? -28.255 -4.781 2.106 1.00 49.53 85 GLN A C 1
ATOM 591 O O . GLN A 1 85 ? -29.494 -4.834 2.277 1.00 49.53 85 GLN A O 1
#

Solvent-accessible surface area (backbone atoms only — not comparable to full-atom values): 5100 Å² total; per-residue (Å²): 143,87,86,80,83,82,72,76,84,75,71,86,64,95,45,53,68,56,53,51,52,51,49,54,51,51,48,46,51,59,32,74,58,34,51,53,53,52,51,53,54,52,51,53,48,50,54,40,43,72,70,73,68,61,47,70,65,61,56,49,50,52,53,51,50,52,50,48,60,66,40,41,65,64,54,51,52,52,50,52,59,64,72,73,110

Secondary structure (DSSP, 8-state):
--SS-----S--SS-HHHHHHHHHHHHHHHSHHHHHHHHHHHHHHHHHHHTT---HHHHHHHHHHHHHHHHHHHHHHHHHHHHT-

pLDDT: mean 78.19, std 13.94, range [43.22, 92.19]

Foldseek 3Di:
DPPPPPPPPDDPPDCPVVVVVVVVVLCCCLDPNVVVVLVVVVVVLVVCVVVVNDDPVNVVVSVVVNCCSNCVVVVVVVVCVVVVD